Protein AF-A0A358BFX7-F1 (afdb_monomer_lite)

pLDDT: mean 91.3, std 5.89, range [60.81, 97.88]

Secondary structure (DSSP, 8-state):
-----HHHHHHHHHHHHHHHHHHHHHHHHHHHHHHHHHHHHHHHHHHHHHTT-HHHHHHHHTS-HHHHHH--HHHHHEEEEEETTEEEEEE-S--HHHHHHHHHHHHHHHHHHHHHHHHHHHHHHHHTTHHHHHHHHHHTT---GGGG--

Structure (mmCIF, N/CA/C/O backbone):
data_AF-A0A358BFX7-F1
#
_entry.id   AF-A0A358BFX7-F1
#
loop_
_atom_site.group_PDB
_atom_site.id
_atom_site.type_symbol
_atom_site.label_atom_id
_atom_site.label_alt_id
_atom_site.label_comp_id
_atom_site.label_asym_id
_atom_site.label_entity_id
_atom_site.label_seq_id
_atom_site.pdbx_PDB_ins_code
_atom_site.Cartn_x
_atom_site.Cartn_y
_atom_site.Cartn_z
_atom_site.occupancy
_atom_site.B_iso_or_equiv
_atom_site.auth_seq_id
_atom_site.auth_comp_id
_atom_site.auth_asym_id
_atom_site.auth_atom_id
_atom_site.pdbx_PDB_model_num
ATOM 1 N N . MET A 1 1 ? -37.669 1.424 35.211 1.00 67.62 1 MET A N 1
ATOM 2 C CA . MET A 1 1 ? -36.470 2.247 34.929 1.00 67.62 1 MET A CA 1
ATOM 3 C C . MET A 1 1 ? -35.648 1.555 33.861 1.00 67.62 1 MET A C 1
ATOM 5 O O . MET A 1 1 ? -35.507 0.341 33.942 1.00 67.62 1 MET A O 1
ATOM 9 N N . ALA A 1 2 ? -35.141 2.293 32.873 1.00 72.62 2 ALA A N 1
ATOM 10 C CA . ALA A 1 2 ? -34.136 1.754 31.961 1.00 72.62 2 ALA A CA 1
ATOM 11 C C . ALA A 1 2 ? -32.834 1.507 32.740 1.00 72.62 2 ALA A C 1
ATOM 13 O O . ALA A 1 2 ? -32.474 2.303 33.606 1.00 72.62 2 ALA A O 1
ATOM 14 N N . SER A 1 3 ? -32.149 0.405 32.460 1.00 80.44 3 SER A N 1
ATOM 15 C CA . SER A 1 3 ? -30.843 0.086 33.034 1.00 80.44 3 SER A CA 1
ATOM 16 C C . SER A 1 3 ? -29.978 -0.585 31.974 1.00 80.44 3 SER A C 1
ATOM 18 O O . SER A 1 3 ? -30.484 -1.213 31.043 1.00 80.44 3 SER A O 1
ATOM 20 N N . TYR A 1 4 ? -28.663 -0.430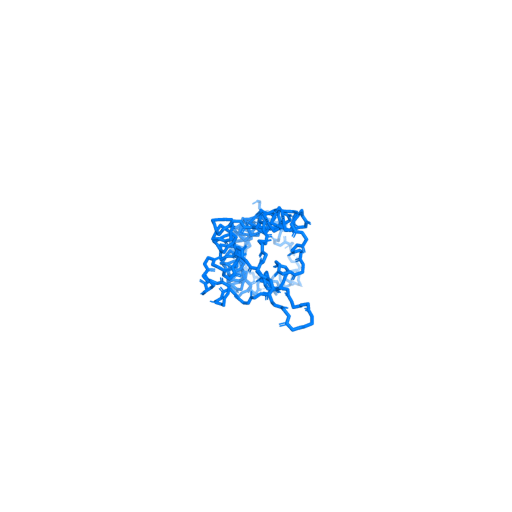 32.091 1.00 86.31 4 TYR A N 1
ATOM 21 C CA . TYR A 1 4 ? -27.708 -1.072 31.197 1.00 86.31 4 TYR A CA 1
ATOM 22 C C . TYR A 1 4 ? -26.471 -1.507 31.971 1.00 86.31 4 TYR A C 1
ATOM 24 O O . TYR A 1 4 ? -26.148 -0.964 33.029 1.00 86.31 4 TYR A O 1
ATOM 32 N N . ASN A 1 5 ? -25.764 -2.507 31.446 1.00 88.44 5 ASN A N 1
ATOM 33 C CA . ASN A 1 5 ? -24.517 -2.946 32.050 1.00 88.44 5 ASN A CA 1
ATOM 34 C C . ASN A 1 5 ? -23.388 -1.983 31.656 1.00 88.44 5 ASN A C 1
ATOM 36 O O . ASN A 1 5 ? -22.734 -2.158 30.625 1.00 88.44 5 ASN A O 1
ATOM 40 N N . LYS A 1 6 ? -23.181 -0.969 32.501 1.00 88.25 6 LYS A N 1
ATOM 41 C CA . LYS A 1 6 ? -22.157 0.065 32.330 1.00 88.25 6 LYS A CA 1
ATOM 42 C C . LYS A 1 6 ? -20.757 -0.510 32.125 1.00 88.25 6 LYS A C 1
ATOM 44 O O . LYS A 1 6 ? -20.103 -0.160 31.149 1.00 88.25 6 LYS A O 1
ATOM 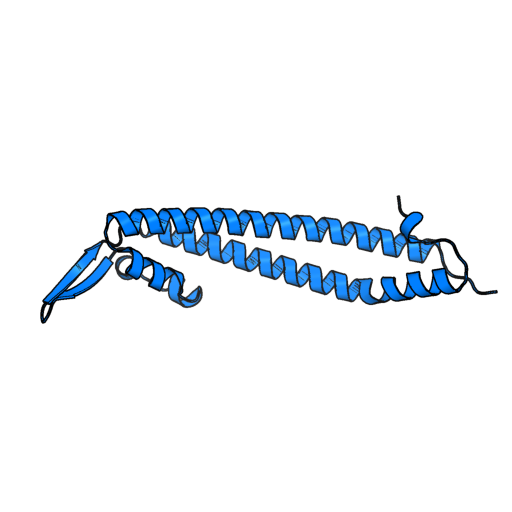49 N N . GLY A 1 7 ? -20.343 -1.462 32.963 1.00 87.75 7 GLY A N 1
ATOM 50 C CA . GLY A 1 7 ? -19.027 -2.102 32.850 1.00 87.75 7 GLY A CA 1
ATOM 51 C C . GLY A 1 7 ? -18.817 -2.819 31.512 1.00 87.75 7 GLY A C 1
ATOM 52 O O . GLY A 1 7 ? -17.751 -2.709 30.912 1.00 87.75 7 GLY A O 1
ATOM 53 N N . LYS A 1 8 ? -19.848 -3.494 30.983 1.00 90.25 8 LYS A N 1
ATOM 54 C CA . LYS A 1 8 ? -19.771 -4.138 29.660 1.00 90.25 8 LYS A CA 1
ATOM 55 C C . LYS A 1 8 ? -19.651 -3.129 28.519 1.00 90.25 8 LYS A C 1
ATOM 57 O O . LYS A 1 8 ? -18.922 -3.407 27.570 1.00 90.25 8 LYS A O 1
ATOM 62 N N . LEU A 1 9 ? -20.359 -1.997 28.585 1.00 90.44 9 LEU A N 1
ATOM 63 C CA . LEU A 1 9 ? -20.277 -0.963 27.548 1.00 90.44 9 LEU A CA 1
ATOM 64 C C . LEU A 1 9 ? -18.921 -0.248 27.574 1.00 90.44 9 LEU A C 1
ATOM 66 O O . LEU A 1 9 ? -18.301 -0.116 26.523 1.00 90.44 9 LEU A O 1
ATOM 70 N N . ILE A 1 10 ? -18.425 0.121 28.758 1.00 90.69 10 ILE A N 1
ATOM 71 C CA . ILE A 1 10 ? -17.091 0.719 28.917 1.00 90.69 10 ILE A CA 1
ATOM 72 C C . ILE A 1 10 ? -16.015 -0.243 28.399 1.00 90.69 10 ILE A C 1
ATOM 74 O O . ILE A 1 10 ? -15.247 0.121 27.513 1.00 90.69 10 ILE A O 1
ATOM 78 N N . GLY A 1 11 ? -16.039 -1.515 28.811 1.00 90.69 11 GLY A N 1
ATOM 79 C CA . GLY A 1 11 ? -15.081 -2.509 28.314 1.00 90.69 11 GLY A CA 1
ATOM 80 C C . GLY A 1 11 ? -15.205 -2.811 26.810 1.00 90.69 11 GLY A C 1
ATOM 81 O O . GLY A 1 11 ? -14.278 -3.335 26.193 1.00 90.69 11 GLY A O 1
ATOM 82 N N . LEU A 1 12 ? -16.345 -2.521 26.173 1.00 91.62 12 LEU A N 1
ATOM 83 C CA . LEU A 1 12 ? -16.478 -2.559 24.710 1.00 91.62 12 LEU A CA 1
ATOM 84 C C . LEU A 1 12 ? -15.843 -1.328 24.051 1.00 91.62 12 LEU A C 1
ATOM 86 O O . LEU A 1 12 ? -15.153 -1.483 23.044 1.00 91.62 12 LEU A O 1
ATOM 90 N N . LEU A 1 13 ? -16.036 -0.138 24.623 1.00 92.50 13 LEU A N 1
ATOM 91 C CA . LEU A 1 13 ? -15.442 1.110 24.141 1.00 92.50 13 LEU A CA 1
ATOM 92 C C . LEU A 1 13 ? -13.912 1.110 24.268 1.00 92.50 13 LEU A C 1
ATOM 94 O O . LEU A 1 13 ? -13.227 1.489 23.321 1.00 92.50 13 LEU A O 1
ATOM 98 N N . GLU A 1 14 ? -13.367 0.600 25.372 1.00 92.75 14 GLU A N 1
ATOM 99 C CA . GLU A 1 14 ? -11.920 0.423 25.560 1.00 92.75 14 GLU A CA 1
ATOM 100 C C . GLU A 1 14 ? -11.327 -0.529 24.514 1.00 92.75 14 GLU A C 1
ATOM 102 O O . GLU A 1 14 ? -10.319 -0.219 23.877 1.00 92.75 14 GLU A O 1
ATOM 107 N N . ARG A 1 15 ? -11.989 -1.667 24.260 1.00 92.38 15 ARG A N 1
ATOM 108 C CA . ARG A 1 15 ? -11.574 -2.608 23.206 1.00 92.38 15 ARG A CA 1
ATOM 109 C C . ARG A 1 15 ? -11.647 -1.986 21.816 1.00 92.38 15 ARG A C 1
ATOM 111 O O . ARG A 1 15 ? -10.747 -2.216 21.011 1.00 92.38 15 ARG A O 1
ATOM 118 N N . LYS A 1 16 ? -12.683 -1.186 21.541 1.00 92.06 16 LYS A N 1
ATOM 119 C CA . LYS A 1 16 ? -12.799 -0.416 20.297 1.00 92.06 16 LYS A CA 1
ATOM 120 C C . LYS A 1 16 ? -11.610 0.535 20.164 1.00 92.06 16 LYS A C 1
ATOM 122 O O . LYS A 1 16 ? -10.912 0.484 19.156 1.00 92.06 16 LYS A O 1
ATOM 127 N N . ARG A 1 17 ? -11.316 1.335 21.194 1.00 91.12 17 ARG A N 1
ATOM 128 C CA . ARG A 1 17 ? -10.175 2.267 21.219 1.00 91.12 17 ARG A CA 1
ATOM 129 C C . ARG A 1 17 ? -8.845 1.553 20.972 1.00 91.12 17 ARG A C 1
ATOM 131 O O . ARG A 1 17 ? -8.088 1.983 20.106 1.00 91.12 17 ARG A O 1
ATOM 138 N N . ALA A 1 18 ? -8.588 0.446 21.668 1.00 91.38 18 ALA A N 1
ATOM 139 C CA . ALA A 1 18 ? -7.381 -0.358 21.477 1.00 91.38 18 ALA A CA 1
ATOM 140 C C . ALA A 1 18 ? -7.249 -0.867 20.032 1.00 91.38 18 ALA A C 1
ATOM 142 O O . ALA A 1 18 ? -6.175 -0.780 19.440 1.00 91.38 18 ALA A O 1
ATOM 143 N N . ALA A 1 19 ? -8.349 -1.318 19.424 1.00 92.69 19 ALA A N 1
ATOM 144 C CA . ALA A 1 19 ? -8.337 -1.769 18.037 1.00 92.69 19 ALA A CA 1
ATOM 145 C C . ALA A 1 19 ? -8.038 -0.628 17.044 1.00 92.69 19 ALA A C 1
ATOM 147 O O . ALA A 1 19 ? -7.274 -0.824 16.098 1.00 92.69 19 ALA A O 1
ATOM 148 N N . TYR A 1 20 ? -8.558 0.583 17.279 1.00 92.44 20 TYR A N 1
ATOM 149 C CA . TYR A 1 20 ? -8.228 1.755 16.456 1.00 92.44 20 TYR A CA 1
ATOM 150 C C . TYR A 1 20 ? -6.761 2.196 16.593 1.00 92.44 20 TYR A C 1
ATOM 152 O O . TYR A 1 20 ? -6.196 2.709 15.627 1.00 92.44 20 TYR A O 1
ATOM 160 N N . ILE A 1 21 ? -6.112 1.963 17.741 1.00 92.75 21 ILE A N 1
ATOM 161 C CA . ILE A 1 21 ? -4.661 2.182 17.886 1.00 92.75 21 ILE A CA 1
ATOM 162 C C . ILE A 1 21 ? -3.895 1.243 16.946 1.00 92.75 21 ILE A C 1
ATOM 164 O O . ILE A 1 21 ? -3.022 1.695 16.208 1.00 92.75 21 ILE A O 1
ATOM 168 N N . THR A 1 22 ? -4.260 -0.042 16.911 1.00 90.69 22 THR A N 1
ATOM 169 C CA . THR A 1 22 ? -3.662 -1.014 15.983 1.00 90.69 22 THR A CA 1
ATOM 170 C C . THR A 1 22 ? -3.899 -0.625 14.525 1.00 90.69 22 THR A C 1
ATOM 172 O O . THR A 1 22 ? -2.969 -0.630 13.725 1.00 90.69 22 THR A O 1
ATOM 175 N N . LEU A 1 23 ? -5.120 -0.225 14.169 1.00 93.88 23 LEU A N 1
ATOM 176 C CA . LEU A 1 23 ? -5.432 0.255 12.822 1.00 93.88 23 LEU A CA 1
ATOM 177 C C . LEU A 1 23 ? -4.580 1.472 12.423 1.00 93.88 23 LEU A C 1
ATOM 179 O O . LEU A 1 23 ? -4.116 1.555 11.286 1.00 93.88 23 LEU A O 1
ATOM 183 N N . ARG A 1 24 ? -4.349 2.406 13.353 1.00 94.50 24 ARG A N 1
ATOM 184 C CA . ARG A 1 24 ? -3.496 3.578 13.120 1.00 94.50 24 ARG A CA 1
ATOM 185 C C . ARG A 1 24 ? -2.046 3.185 12.832 1.00 94.50 24 ARG A C 1
ATOM 187 O O . ARG A 1 24 ? -1.430 3.811 11.968 1.00 94.50 24 ARG A O 1
ATOM 194 N N . ASP A 1 25 ? -1.514 2.162 13.500 1.00 94.31 25 ASP A N 1
ATOM 195 C CA . ASP A 1 25 ? -0.188 1.613 13.179 1.00 94.31 25 ASP A CA 1
ATOM 196 C C . ASP A 1 25 ? -0.143 1.088 11.736 1.00 94.31 25 ASP A C 1
ATOM 198 O O . ASP A 1 25 ? 0.693 1.530 10.943 1.00 94.31 25 ASP A O 1
ATOM 202 N N . TYR A 1 26 ? -1.108 0.245 11.347 1.00 92.50 26 TYR A N 1
ATOM 203 C CA . TYR A 1 26 ? -1.214 -0.255 9.970 1.00 92.50 26 TYR A CA 1
ATOM 204 C C . TYR A 1 26 ? -1.316 0.877 8.946 1.00 92.50 26 TYR A C 1
ATOM 206 O O . TYR A 1 26 ? -0.591 0.871 7.952 1.00 92.50 26 TYR A O 1
ATOM 214 N N . SER A 1 27 ? -2.153 1.883 9.211 1.00 93.75 27 SER A N 1
ATOM 215 C CA . SER A 1 27 ? -2.287 3.062 8.352 1.00 93.75 27 SER A CA 1
ATOM 216 C C . SER A 1 27 ? -0.970 3.830 8.208 1.00 93.75 27 SER A C 1
ATOM 218 O O . SER A 1 27 ? -0.621 4.265 7.111 1.00 93.75 27 SER A O 1
ATOM 220 N N . THR A 1 28 ? -0.221 3.996 9.300 1.00 96.31 28 THR A N 1
ATOM 221 C CA . THR A 1 28 ? 1.058 4.725 9.303 1.00 96.31 28 THR A CA 1
ATOM 222 C C . THR A 1 28 ? 2.116 3.973 8.499 1.00 96.31 28 THR A C 1
ATOM 224 O O . THR A 1 28 ? 2.837 4.564 7.689 1.00 96.31 28 THR A O 1
ATOM 227 N N . ARG A 1 29 ? 2.177 2.649 8.673 1.00 94.94 29 ARG A N 1
ATOM 228 C CA . ARG A 1 29 ? 3.084 1.762 7.936 1.00 94.94 29 ARG A CA 1
ATOM 229 C C . ARG A 1 29 ? 2.747 1.710 6.449 1.00 94.94 29 ARG A C 1
ATOM 231 O O . ARG A 1 29 ? 3.656 1.814 5.631 1.00 94.94 29 ARG A O 1
ATOM 238 N N . ALA A 1 30 ? 1.465 1.606 6.096 1.00 94.88 30 ALA A N 1
ATOM 239 C CA . ALA A 1 30 ? 1.009 1.626 4.707 1.00 94.88 30 ALA A CA 1
ATOM 240 C C . ALA A 1 30 ? 1.346 2.959 4.016 1.00 94.88 30 ALA A C 1
ATOM 242 O O . ALA A 1 30 ? 1.875 2.950 2.904 1.00 94.88 30 ALA A O 1
ATOM 243 N N . SER A 1 31 ? 1.122 4.094 4.692 1.00 95.31 31 SER A N 1
ATOM 244 C CA . SER A 1 31 ? 1.507 5.417 4.176 1.00 95.31 31 SER A CA 1
ATOM 245 C C . SER A 1 31 ? 3.016 5.508 3.955 1.00 95.31 31 SER A C 1
ATOM 247 O O . SER A 1 31 ? 3.465 5.846 2.865 1.00 95.31 31 SER A O 1
ATOM 249 N N . SER A 1 32 ? 3.807 5.109 4.953 1.00 96.75 32 SER A N 1
ATOM 250 C CA . SER A 1 32 ? 5.271 5.163 4.883 1.00 96.75 32 SER A CA 1
ATOM 251 C C . SER A 1 32 ? 5.839 4.277 3.766 1.00 96.75 32 SER A C 1
ATOM 253 O O . SER A 1 32 ? 6.782 4.669 3.074 1.00 96.75 32 SER A O 1
ATOM 255 N N . ALA A 1 33 ? 5.256 3.091 3.556 1.00 96.50 33 ALA A N 1
ATOM 256 C CA . ALA A 1 33 ? 5.618 2.202 2.456 1.00 96.50 33 ALA A CA 1
ATOM 257 C C . ALA A 1 33 ? 5.290 2.826 1.091 1.00 96.50 33 ALA A C 1
ATOM 259 O O . ALA A 1 33 ? 6.121 2.776 0.182 1.00 96.50 33 ALA A O 1
ATOM 260 N N . GLN A 1 34 ? 4.124 3.467 0.958 1.00 97.00 34 GLN A N 1
ATOM 261 C CA . GLN A 1 34 ? 3.754 4.165 -0.271 1.00 97.00 34 GLN A CA 1
ATOM 262 C C . GLN A 1 34 ? 4.668 5.364 -0.551 1.00 97.00 34 GLN A C 1
ATOM 264 O O . GLN A 1 34 ? 5.071 5.562 -1.695 1.00 97.00 34 GLN A O 1
ATOM 269 N N . ASP A 1 35 ? 5.046 6.134 0.467 1.00 97.38 35 ASP A N 1
ATOM 270 C CA . ASP A 1 35 ? 5.951 7.276 0.306 1.00 97.38 35 ASP A CA 1
ATOM 271 C C . ASP A 1 35 ? 7.350 6.829 -0.128 1.00 97.38 35 ASP A C 1
ATOM 273 O O . ASP A 1 35 ? 7.971 7.429 -1.010 1.00 97.38 35 ASP A O 1
ATOM 277 N N . ALA A 1 36 ? 7.856 5.738 0.452 1.00 97.12 36 ALA A N 1
ATOM 278 C CA . ALA A 1 36 ? 9.105 5.127 0.014 1.00 97.12 36 ALA A CA 1
ATOM 279 C C . ALA A 1 36 ? 9.022 4.646 -1.444 1.00 97.12 36 ALA A C 1
ATOM 281 O O . ALA A 1 36 ? 9.941 4.914 -2.221 1.00 97.12 36 ALA A O 1
ATOM 282 N N . LEU A 1 37 ? 7.920 3.992 -1.827 1.00 97.50 37 LEU A N 1
ATOM 283 C CA . LEU A 1 37 ? 7.676 3.547 -3.200 1.00 97.50 37 LEU A CA 1
ATOM 284 C C . LEU A 1 37 ? 7.637 4.728 -4.177 1.00 97.50 37 LEU A C 1
ATOM 286 O O . LEU A 1 37 ? 8.314 4.689 -5.199 1.00 97.50 37 LEU A O 1
ATOM 290 N N . ASN A 1 38 ? 6.915 5.798 -3.842 1.00 97.44 38 ASN A N 1
ATOM 291 C CA . ASN A 1 38 ? 6.817 6.999 -4.671 1.00 97.44 38 ASN A CA 1
ATOM 292 C C . ASN A 1 38 ? 8.187 7.651 -4.890 1.00 97.44 38 ASN A C 1
ATOM 294 O O . ASN A 1 38 ? 8.521 8.005 -6.017 1.00 97.44 38 ASN A O 1
ATOM 298 N N . ARG A 1 39 ? 9.017 7.754 -3.843 1.00 97.88 39 ARG A N 1
ATOM 299 C CA . ARG A 1 39 ? 10.397 8.256 -3.977 1.00 97.88 39 ARG A CA 1
ATOM 300 C C . ARG A 1 39 ? 11.238 7.384 -4.908 1.00 97.88 39 ARG A C 1
ATOM 302 O O . ARG A 1 39 ? 11.977 7.913 -5.734 1.00 97.88 39 ARG A O 1
ATOM 309 N N . HIS A 1 40 ? 11.106 6.063 -4.803 1.00 97.50 40 HIS A N 1
ATOM 310 C CA . HIS A 1 40 ? 11.821 5.122 -5.669 1.00 97.50 40 HIS A CA 1
ATOM 311 C C . HIS A 1 40 ? 11.353 5.207 -7.131 1.00 97.50 40 HIS A C 1
ATOM 313 O O . HIS A 1 40 ? 12.182 5.201 -8.037 1.00 97.50 40 HIS A O 1
ATOM 319 N N . ILE A 1 41 ? 10.047 5.375 -7.370 1.00 97.12 41 ILE A N 1
ATOM 320 C CA . ILE A 1 41 ? 9.477 5.629 -8.704 1.00 97.12 41 ILE A CA 1
ATOM 321 C C . ILE A 1 41 ? 10.027 6.928 -9.295 1.00 97.12 41 ILE A C 1
ATOM 323 O O . ILE A 1 41 ? 10.482 6.934 -10.437 1.00 97.12 41 ILE A O 1
ATOM 327 N N . SER A 1 42 ? 10.026 8.019 -8.526 1.00 96.94 42 SER A N 1
ATOM 328 C CA . SER A 1 42 ? 10.568 9.303 -8.984 1.00 96.94 42 SER A CA 1
ATOM 329 C C . SER A 1 42 ? 12.047 9.198 -9.358 1.00 96.94 42 SER A C 1
ATOM 331 O O . SER A 1 42 ? 12.461 9.759 -10.368 1.00 96.94 42 SER A O 1
ATOM 333 N N . HIS A 1 43 ? 12.832 8.430 -8.598 1.00 96.19 43 HIS A N 1
ATOM 334 C CA . HIS A 1 43 ? 14.234 8.173 -8.918 1.00 96.19 43 HIS A CA 1
ATOM 335 C C . HIS A 1 43 ? 14.401 7.380 -10.226 1.00 96.19 43 HIS A C 1
ATOM 337 O O . HIS A 1 43 ? 15.182 7.782 -11.084 1.00 96.19 43 HIS A O 1
ATOM 343 N N . MET A 1 44 ? 13.620 6.311 -10.436 1.00 95.88 44 MET A N 1
ATOM 344 C CA . MET A 1 44 ? 13.625 5.569 -11.708 1.00 95.88 44 MET A CA 1
ATOM 345 C C . MET A 1 44 ? 13.262 6.462 -12.898 1.00 95.88 44 MET A C 1
ATOM 347 O O . MET A 1 44 ? 13.932 6.413 -13.926 1.00 95.88 44 MET A O 1
ATOM 351 N N . ARG A 1 45 ? 12.235 7.308 -12.752 1.00 95.88 45 ARG A N 1
ATOM 352 C CA . ARG A 1 45 ? 11.823 8.268 -13.787 1.00 95.88 45 ARG A CA 1
ATOM 353 C C . ARG A 1 45 ? 12.913 9.285 -14.107 1.00 95.88 45 ARG A C 1
ATOM 355 O O . ARG A 1 45 ? 13.108 9.594 -15.277 1.00 95.88 45 ARG A O 1
ATOM 362 N N . SER A 1 46 ? 13.637 9.770 -13.098 1.00 95.19 46 SER A N 1
ATOM 363 C CA . SER A 1 46 ? 14.773 10.678 -13.297 1.00 95.19 46 SER A CA 1
ATOM 364 C C . SER A 1 46 ? 15.853 10.025 -14.162 1.00 95.19 46 SER A C 1
ATOM 366 O O . SER A 1 46 ? 16.210 10.570 -15.204 1.00 95.19 46 SER A O 1
ATOM 368 N N . ASN A 1 47 ? 16.289 8.813 -13.801 1.00 93.94 47 ASN A N 1
ATOM 369 C CA . ASN A 1 47 ? 17.298 8.073 -14.567 1.00 93.94 47 ASN A CA 1
ATOM 370 C C . ASN A 1 47 ? 16.835 7.781 -16.001 1.00 93.94 47 ASN A C 1
ATOM 372 O O . ASN A 1 47 ? 17.613 7.855 -16.952 1.00 93.94 47 ASN A O 1
ATOM 376 N N . ALA A 1 48 ? 15.551 7.467 -16.165 1.00 93.25 48 ALA A N 1
ATOM 377 C CA . ALA A 1 48 ? 14.966 7.239 -17.475 1.00 93.25 48 ALA A CA 1
ATOM 378 C C . ALA A 1 48 ? 14.942 8.505 -18.327 1.00 93.25 48 ALA A C 1
ATOM 380 O O . ALA A 1 48 ? 15.258 8.460 -19.514 1.00 93.25 48 A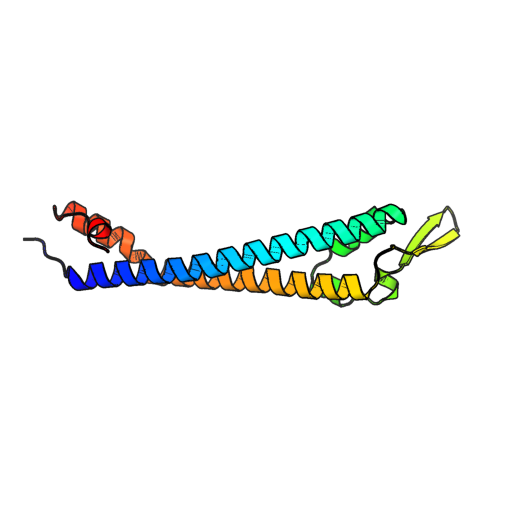LA A O 1
ATOM 381 N N . SER A 1 49 ? 14.606 9.645 -17.724 1.00 93.00 49 SER A N 1
ATOM 382 C CA . SER A 1 49 ? 14.594 10.938 -18.401 1.00 93.00 49 SER A CA 1
ATOM 383 C C . SER A 1 49 ? 15.983 11.329 -18.907 1.00 93.00 49 SER A C 1
ATOM 385 O O . SER A 1 49 ? 16.094 11.806 -20.034 1.00 93.00 49 SER A O 1
ATOM 387 N N . GLU A 1 50 ? 17.042 11.077 -18.130 1.00 91.00 50 GLU A N 1
ATOM 388 C CA . GLU A 1 50 ? 18.434 11.298 -18.560 1.00 91.00 50 GLU A CA 1
ATOM 389 C C . GLU A 1 50 ? 18.793 10.484 -19.815 1.00 91.00 50 GLU A C 1
ATOM 391 O O . GLU A 1 50 ? 19.575 10.934 -20.650 1.00 91.00 50 GLU A O 1
ATOM 396 N N . MET A 1 51 ? 18.164 9.318 -19.992 1.00 89.06 51 MET A N 1
ATOM 397 C CA . MET A 1 51 ? 18.341 8.437 -21.152 1.00 89.06 51 MET A CA 1
ATOM 398 C C . MET A 1 51 ? 17.255 8.610 -22.226 1.00 89.06 51 MET A C 1
ATOM 400 O O . MET A 1 51 ? 17.150 7.792 -23.145 1.00 89.06 51 MET A O 1
ATOM 404 N N . THR A 1 52 ? 16.438 9.669 -22.152 1.00 88.56 52 THR A N 1
ATOM 405 C CA . THR A 1 52 ? 15.297 9.930 -23.058 1.00 88.56 52 THR A CA 1
ATOM 406 C C . THR A 1 52 ? 14.265 8.791 -23.111 1.00 88.56 52 THR A C 1
ATOM 408 O O . THR A 1 52 ? 13.565 8.615 -24.102 1.00 88.56 52 THR A O 1
ATOM 411 N N . ALA A 1 53 ? 14.170 8.012 -22.034 1.00 91.00 53 ALA A N 1
ATOM 412 C CA . ALA A 1 53 ? 13.366 6.798 -21.911 1.00 91.00 53 ALA A CA 1
ATOM 413 C C . ALA A 1 53 ? 12.169 6.941 -20.947 1.00 91.00 53 ALA A C 1
ATOM 415 O O . ALA A 1 53 ? 11.627 5.934 -20.490 1.00 91.00 53 ALA A O 1
ATOM 416 N N . GLY A 1 54 ? 11.754 8.173 -20.620 1.00 88.94 54 GLY A N 1
ATOM 417 C CA . GLY A 1 54 ? 10.661 8.444 -19.672 1.00 88.94 54 GLY A CA 1
ATOM 418 C C . GLY A 1 54 ? 9.365 7.704 -20.023 1.00 88.94 54 GLY A C 1
ATOM 419 O O . GLY A 1 54 ? 8.854 6.937 -19.209 1.00 88.94 54 GLY A O 1
ATOM 420 N N . ASP A 1 55 ? 8.915 7.830 -21.274 1.00 90.12 55 ASP A N 1
ATOM 421 C CA . ASP A 1 55 ? 7.699 7.169 -21.767 1.00 90.12 55 ASP A CA 1
ATOM 422 C C . ASP A 1 55 ? 7.783 5.637 -21.710 1.00 90.12 55 ASP A C 1
ATOM 424 O O . ASP A 1 55 ? 6.778 4.963 -21.481 1.00 90.12 55 ASP A O 1
ATOM 428 N N . ALA A 1 56 ? 8.974 5.068 -21.929 1.00 90.44 56 ALA A N 1
ATOM 429 C CA . ALA A 1 56 ? 9.178 3.624 -21.867 1.00 90.44 56 ALA A CA 1
ATOM 430 C C . ALA A 1 56 ? 9.004 3.119 -20.428 1.00 90.44 56 ALA A C 1
ATOM 432 O O . ALA A 1 56 ? 8.258 2.169 -20.195 1.00 90.44 56 ALA A O 1
ATOM 433 N N . ILE A 1 57 ? 9.621 3.799 -19.456 1.00 93.94 57 ILE A N 1
ATOM 434 C CA . ILE A 1 57 ? 9.502 3.439 -18.039 1.00 93.94 57 ILE A CA 1
ATOM 435 C C . ILE A 1 57 ? 8.088 3.654 -17.508 1.00 93.94 57 ILE A C 1
ATOM 437 O O . ILE A 1 57 ? 7.590 2.805 -16.771 1.00 93.94 57 ILE A O 1
ATOM 441 N N . ASP A 1 58 ? 7.399 4.721 -17.907 1.00 93.88 58 ASP A N 1
ATOM 442 C CA . ASP A 1 58 ? 6.019 4.941 -17.473 1.00 93.88 58 ASP A CA 1
ATOM 443 C C . ASP A 1 58 ? 5.072 3.830 -17.936 1.00 93.88 58 ASP A C 1
ATOM 445 O O . ASP A 1 58 ? 4.212 3.405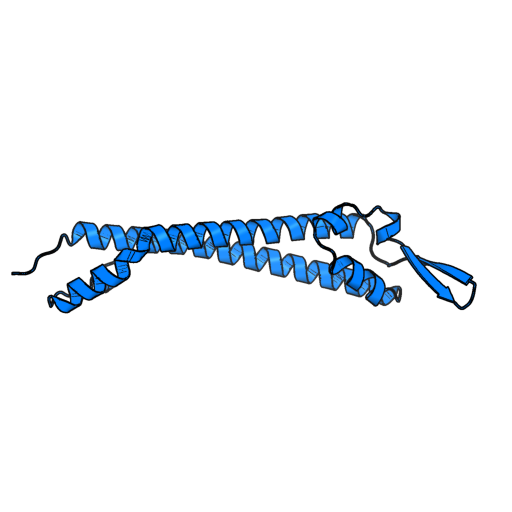 -17.164 1.00 93.88 58 ASP A O 1
ATOM 449 N N . ARG A 1 59 ? 5.274 3.274 -19.138 1.00 93.69 59 ARG A N 1
ATOM 450 C CA . ARG A 1 59 ? 4.514 2.098 -19.591 1.00 93.69 59 ARG A CA 1
ATOM 451 C C . ARG A 1 59 ? 4.773 0.876 -18.718 1.00 93.69 59 ARG A C 1
ATOM 453 O O . ARG A 1 59 ? 3.818 0.196 -18.356 1.00 93.69 59 ARG A O 1
ATOM 460 N N . LEU A 1 60 ? 6.030 0.618 -18.348 1.00 94.25 60 LEU A N 1
ATOM 461 C CA . LEU A 1 60 ? 6.367 -0.501 -17.463 1.00 94.25 60 LEU A CA 1
ATOM 462 C C . LEU A 1 60 ? 5.738 -0.326 -16.073 1.00 94.25 60 LEU A C 1
ATOM 464 O O . LEU A 1 60 ? 5.190 -1.273 -15.515 1.00 94.25 60 LEU A O 1
ATOM 468 N N . LEU A 1 61 ? 5.765 0.888 -15.518 1.00 94.69 61 LEU A N 1
ATOM 469 C CA . LEU A 1 61 ? 5.209 1.187 -14.193 1.00 94.69 61 LEU A CA 1
ATOM 470 C C . LEU A 1 61 ? 3.685 1.029 -14.112 1.00 94.69 61 LEU A C 1
ATOM 472 O O . LEU A 1 61 ? 3.159 0.793 -13.023 1.00 94.69 61 LEU A O 1
ATOM 476 N N . LEU A 1 62 ? 2.985 1.159 -15.241 1.00 94.69 62 LEU A N 1
ATOM 477 C CA . LEU A 1 62 ? 1.538 0.961 -15.337 1.0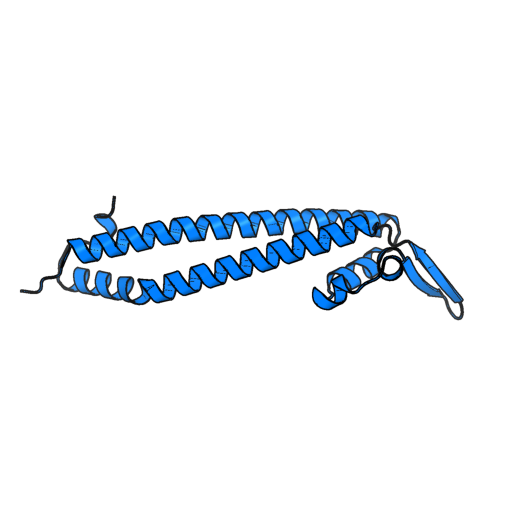0 94.69 62 LEU A CA 1
ATOM 478 C C . LEU A 1 62 ? 1.131 -0.516 -15.406 1.00 94.69 62 LEU A C 1
ATOM 480 O O . LEU A 1 62 ? -0.054 -0.817 -15.262 1.00 94.69 62 LEU A O 1
ATOM 484 N N . LEU A 1 63 ? 2.081 -1.437 -15.593 1.00 95.44 63 LEU A N 1
ATOM 485 C CA . LEU A 1 63 ? 1.768 -2.858 -15.680 1.00 95.44 63 LEU A CA 1
ATOM 486 C C . LEU A 1 63 ? 1.178 -3.390 -14.360 1.00 95.44 63 LEU A C 1
ATOM 488 O O . LEU A 1 63 ? 1.595 -2.983 -13.260 1.00 95.44 63 LEU A O 1
ATOM 492 N N . PRO A 1 64 ? 0.235 -4.346 -14.431 1.00 94.12 64 PRO A N 1
ATOM 493 C CA . PRO A 1 64 ? -0.155 -5.158 -13.285 1.00 94.12 64 PRO A CA 1
ATOM 494 C C . PRO A 1 64 ? 1.066 -5.834 -12.651 1.00 94.12 64 PRO A C 1
ATOM 496 O O . PRO A 1 64 ? 2.000 -6.217 -13.353 1.00 94.12 64 PRO A O 1
ATOM 499 N N . LEU A 1 65 ? 1.059 -6.024 -11.326 1.00 92.56 65 LEU A N 1
ATOM 500 C CA . LEU A 1 65 ? 2.217 -6.572 -10.607 1.00 92.56 65 LEU A CA 1
ATOM 501 C C . LEU A 1 65 ? 2.648 -7.949 -11.146 1.00 92.56 65 LEU A C 1
ATOM 503 O O . LEU A 1 65 ? 3.842 -8.223 -11.233 1.00 92.56 65 LEU A O 1
ATOM 507 N N . SER A 1 66 ? 1.690 -8.789 -11.548 1.00 92.94 66 SER A N 1
ATOM 508 C CA . SER A 1 66 ? 1.950 -10.105 -12.144 1.00 92.94 66 SER A CA 1
ATOM 509 C C . SER A 1 66 ? 2.707 -10.025 -13.470 1.00 92.94 66 SER A C 1
ATOM 511 O O . SER A 1 66 ? 3.607 -10.823 -13.706 1.00 92.94 66 SER A O 1
ATOM 513 N N . GLU A 1 67 ? 2.364 -9.060 -14.323 1.00 95.12 67 GLU A N 1
ATOM 514 C CA . GLU A 1 67 ? 3.025 -8.849 -15.616 1.00 95.12 67 GLU A CA 1
ATOM 515 C C . GLU A 1 67 ? 4.386 -8.174 -15.425 1.00 95.12 67 GLU A C 1
ATOM 517 O O . GLU A 1 67 ? 5.385 -8.607 -15.990 1.00 95.12 67 GLU A O 1
ATOM 522 N N . ALA A 1 68 ? 4.446 -7.174 -14.544 1.00 93.56 68 ALA A N 1
ATOM 523 C CA . ALA A 1 68 ? 5.661 -6.451 -14.188 1.00 93.56 68 ALA A CA 1
ATOM 524 C C . ALA A 1 68 ? 6.755 -7.376 -13.613 1.00 93.56 68 ALA A C 1
ATOM 526 O O . ALA A 1 68 ? 7.941 -7.190 -13.891 1.00 93.56 68 ALA A O 1
ATOM 527 N N . ALA A 1 69 ? 6.358 -8.386 -12.831 1.00 93.12 69 ALA A N 1
ATOM 528 C CA . ALA A 1 69 ? 7.260 -9.385 -12.262 1.00 93.12 69 ALA A CA 1
ATOM 529 C C . ALA A 1 69 ? 7.739 -10.440 -13.271 1.00 93.12 69 ALA A C 1
ATOM 531 O O . ALA A 1 69 ? 8.757 -11.086 -13.031 1.00 93.12 69 ALA A O 1
ATOM 532 N N . ALA A 1 70 ? 7.027 -10.620 -14.387 1.00 94.94 70 ALA A N 1
ATOM 533 C CA . ALA A 1 70 ? 7.402 -11.561 -15.439 1.00 94.94 70 ALA A CA 1
ATOM 534 C C . ALA A 1 70 ? 8.420 -10.979 -16.438 1.00 94.94 70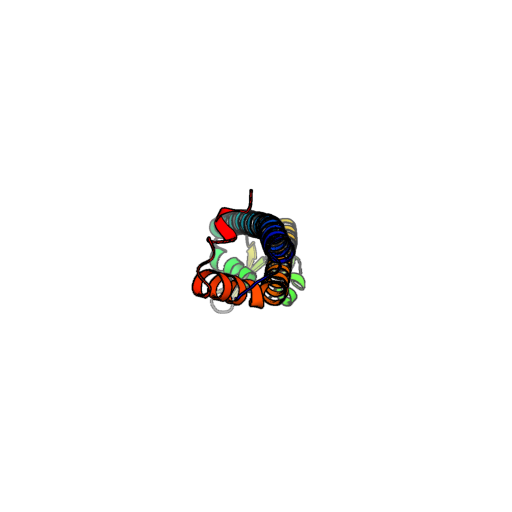 ALA A C 1
ATOM 536 O O . ALA A 1 70 ? 8.973 -11.726 -17.249 1.00 94.94 70 ALA A O 1
ATOM 537 N N . LEU A 1 71 ? 8.669 -9.665 -16.386 1.00 94.75 71 LEU A N 1
ATOM 538 C CA . LEU A 1 71 ? 9.630 -8.995 -17.258 1.00 94.75 71 LEU A CA 1
ATOM 539 C C . LEU A 1 71 ? 11.049 -9.517 -17.033 1.00 94.75 71 LEU A C 1
ATOM 541 O O . LEU A 1 71 ? 11.517 -9.665 -15.901 1.00 94.75 71 LEU A O 1
ATOM 545 N N . LYS A 1 72 ? 11.764 -9.745 -18.132 1.00 94.56 72 LYS A N 1
ATOM 546 C CA . LYS A 1 72 ? 13.183 -10.095 -18.106 1.00 94.56 72 LYS A CA 1
ATOM 547 C C . LYS A 1 72 ? 14.027 -8.827 -18.044 1.00 94.56 72 LYS A C 1
ATOM 549 O O . LYS A 1 72 ? 13.566 -7.727 -18.330 1.00 94.56 72 LYS A O 1
ATOM 554 N N . ARG A 1 73 ? 15.319 -9.000 -17.747 1.00 94.31 73 ARG A N 1
ATOM 555 C CA . ARG A 1 73 ? 16.302 -7.907 -17.728 1.00 94.31 73 ARG A CA 1
ATOM 556 C C . ARG A 1 73 ? 16.243 -7.032 -18.982 1.00 94.31 73 ARG A C 1
ATOM 558 O O . ARG A 1 73 ? 16.177 -5.817 -18.853 1.00 94.31 73 ARG A O 1
ATOM 565 N N . ALA A 1 74 ? 16.238 -7.648 -20.163 1.00 92.38 74 ALA A N 1
ATOM 566 C CA . ALA A 1 74 ? 16.218 -6.922 -21.432 1.00 92.38 74 ALA A CA 1
ATOM 567 C C . ALA A 1 74 ? 14.951 -6.065 -21.599 1.00 92.38 74 ALA A C 1
ATOM 569 O O . ALA A 1 74 ? 15.049 -4.936 -22.060 1.00 92.38 74 ALA A O 1
ATOM 570 N N . ASP A 1 75 ? 13.792 -6.551 -21.143 1.00 91.88 75 ASP A N 1
ATOM 571 C CA . ASP A 1 75 ? 12.511 -5.837 -21.261 1.00 91.88 75 ASP A CA 1
ATOM 572 C C . ASP A 1 75 ? 12.458 -4.563 -20.399 1.00 91.88 75 ASP A C 1
ATOM 574 O O . ASP A 1 75 ? 11.634 -3.679 -20.624 1.00 91.88 75 ASP A O 1
ATOM 578 N N . VAL A 1 76 ? 13.322 -4.486 -19.383 1.00 92.50 76 VAL A N 1
ATOM 579 C CA . VAL A 1 76 ? 13.399 -3.371 -18.434 1.00 92.50 76 VAL A CA 1
ATOM 580 C C . VAL A 1 76 ? 14.552 -2.438 -18.763 1.00 92.50 76 VAL A C 1
ATOM 582 O O . VAL A 1 76 ? 14.400 -1.224 -18.666 1.00 92.50 76 VAL A O 1
ATOM 585 N N . GLU A 1 77 ? 15.718 -2.987 -19.098 1.00 94.31 77 GLU A N 1
ATOM 586 C CA . GLU A 1 77 ? 16.939 -2.213 -19.335 1.00 94.31 77 GLU A CA 1
ATOM 587 C C . GLU A 1 77 ? 16.997 -1.635 -20.752 1.00 94.31 77 GLU A C 1
ATOM 589 O O . GLU A 1 77 ? 17.754 -0.688 -20.987 1.00 94.31 77 GLU A O 1
ATOM 594 N N . GLU A 1 78 ? 16.197 -2.158 -21.687 1.00 91.69 78 GLU A N 1
ATOM 595 C CA . GLU A 1 78 ? 16.196 -1.753 -23.089 1.00 91.69 78 GLU A CA 1
ATOM 596 C C . GLU A 1 78 ? 14.788 -1.432 -23.604 1.00 91.69 78 GLU A C 1
ATOM 598 O O . GLU A 1 78 ? 13.785 -1.989 -23.171 1.00 91.69 78 GLU A O 1
ATOM 603 N N . TYR A 1 79 ? 14.711 -0.510 -24.560 1.00 88.94 79 TYR A N 1
ATOM 604 C CA . TYR A 1 79 ? 13.498 -0.206 -25.306 1.00 88.94 79 TYR A CA 1
ATOM 605 C C . TYR A 1 79 ? 13.828 -0.001 -26.782 1.00 88.94 79 TYR A C 1
ATOM 607 O O . TYR A 1 79 ? 14.928 0.422 -27.144 1.00 88.94 79 TYR A O 1
ATOM 615 N N . GLN A 1 80 ? 12.866 -0.312 -27.646 1.00 85.25 80 GLN A N 1
ATOM 616 C CA . GLN A 1 80 ? 13.023 -0.169 -29.088 1.00 85.25 80 GLN A CA 1
ATOM 617 C C . GLN A 1 80 ? 12.420 1.149 -29.571 1.00 85.25 80 GLN A C 1
ATOM 619 O O . GLN A 1 80 ? 11.291 1.495 -29.221 1.00 85.25 80 GLN A O 1
ATOM 624 N N . ILE A 1 81 ? 13.164 1.865 -30.413 1.00 80.56 81 ILE A N 1
ATOM 625 C CA . ILE A 1 81 ? 12.659 3.019 -31.159 1.00 80.56 81 ILE A CA 1
ATOM 626 C C . ILE A 1 81 ? 12.597 2.646 -32.633 1.00 80.56 81 ILE A C 1
ATOM 628 O O . ILE A 1 81 ? 13.608 2.282 -33.233 1.00 80.56 81 ILE A O 1
ATOM 632 N N . GLN A 1 82 ? 11.417 2.802 -33.229 1.00 79.62 82 GLN A N 1
ATOM 633 C CA . GLN A 1 82 ? 11.239 2.647 -34.664 1.00 79.62 82 GLN A CA 1
ATOM 634 C C . GLN A 1 82 ? 11.473 3.991 -35.369 1.00 79.62 82 GLN A C 1
ATOM 636 O O . GLN A 1 82 ? 10.851 5.002 -35.038 1.00 79.62 82 GLN A O 1
ATOM 641 N N . ARG A 1 83 ? 12.385 4.014 -36.342 1.00 76.31 83 ARG A N 1
ATOM 642 C CA . ARG A 1 83 ? 12.693 5.171 -37.196 1.00 76.31 83 ARG A CA 1
ATOM 643 C C . ARG A 1 83 ? 12.545 4.754 -38.656 1.00 76.31 83 ARG A C 1
ATOM 645 O O . ARG A 1 83 ? 13.487 4.270 -39.279 1.00 76.31 83 ARG A O 1
ATOM 652 N N . GLY A 1 84 ? 11.336 4.909 -39.198 1.00 82.31 84 GLY A N 1
ATOM 653 C CA . GLY A 1 84 ? 11.002 4.389 -40.526 1.00 82.31 84 GLY A CA 1
ATOM 654 C C . GLY A 1 84 ? 11.061 2.859 -40.540 1.00 82.31 84 GLY A C 1
ATOM 655 O O . GLY A 1 84 ? 10.338 2.212 -39.786 1.00 82.31 84 GLY A O 1
ATOM 656 N N . SER A 1 85 ? 11.932 2.278 -41.369 1.00 78.25 85 SER A N 1
ATOM 657 C CA . SER A 1 85 ? 12.156 0.825 -41.439 1.00 78.25 85 SER A CA 1
ATOM 658 C C . SER A 1 85 ? 13.205 0.298 -40.449 1.00 78.25 85 SER A C 1
ATOM 660 O O . SER A 1 85 ? 13.427 -0.910 -40.398 1.00 78.25 85 SER A O 1
ATOM 662 N N . LEU A 1 86 ? 13.878 1.171 -39.692 1.00 74.19 86 LEU A N 1
ATOM 663 C CA . LEU A 1 86 ? 14.935 0.791 -38.750 1.00 74.19 86 LEU A CA 1
ATOM 664 C C . LEU A 1 86 ? 14.388 0.682 -37.326 1.00 74.19 86 LEU A C 1
ATOM 666 O O . LEU A 1 86 ? 13.561 1.494 -36.908 1.00 74.19 86 LEU A O 1
ATOM 670 N N . THR A 1 87 ? 14.872 -0.315 -36.587 1.00 82.81 87 THR A N 1
ATOM 671 C CA . THR A 1 87 ? 14.567 -0.516 -35.166 1.00 82.81 87 THR A CA 1
ATOM 672 C C . THR A 1 87 ? 15.870 -0.457 -34.384 1.00 82.81 87 THR A C 1
ATOM 674 O O . THR A 1 87 ? 16.715 -1.335 -34.543 1.00 82.81 87 THR A O 1
ATOM 677 N N . ASP A 1 88 ? 16.020 0.567 -33.546 1.00 83.69 88 ASP A N 1
ATOM 678 C CA . ASP A 1 88 ? 17.199 0.748 -32.698 1.00 83.69 88 ASP A CA 1
ATOM 679 C C . ASP A 1 88 ? 16.866 0.361 -31.255 1.00 83.69 88 ASP A C 1
ATOM 681 O O . ASP A 1 88 ? 15.909 0.882 -30.672 1.00 83.69 88 ASP A O 1
ATOM 685 N N . ALA A 1 89 ? 17.680 -0.510 -30.657 1.00 86.12 89 ALA A N 1
ATOM 686 C CA . ALA A 1 89 ? 17.633 -0.782 -29.224 1.00 86.12 89 ALA A CA 1
ATOM 687 C C . ALA A 1 89 ? 18.370 0.325 -28.457 1.00 86.12 89 ALA A C 1
ATOM 689 O O . ALA A 1 89 ? 19.511 0.674 -28.771 1.00 86.12 89 ALA A O 1
ATOM 690 N N . ARG A 1 90 ? 17.718 0.891 -27.441 1.00 87.25 90 ARG A N 1
ATOM 691 C CA . ARG A 1 90 ? 18.279 1.913 -26.551 1.00 87.25 90 ARG A CA 1
ATOM 692 C C . ARG A 1 90 ? 18.116 1.513 -25.100 1.00 87.25 90 ARG A C 1
ATOM 694 O O . ARG A 1 90 ? 17.196 0.788 -24.755 1.00 87.25 90 ARG A O 1
ATOM 701 N N . ARG A 1 91 ? 18.992 2.030 -24.240 1.00 91.12 91 ARG A N 1
ATOM 702 C CA . ARG A 1 91 ? 18.930 1.773 -22.798 1.00 91.12 91 ARG A CA 1
ATOM 703 C C . ARG A 1 91 ? 17.880 2.642 -22.126 1.00 91.12 91 ARG A C 1
ATOM 705 O O . ARG A 1 91 ? 17.826 3.840 -22.385 1.00 91.12 91 ARG A O 1
ATOM 712 N N . THR A 1 92 ? 17.115 2.062 -21.211 1.00 89.25 92 THR A N 1
ATOM 713 C CA . THR A 1 92 ? 16.113 2.781 -20.414 1.00 89.25 92 THR A CA 1
ATOM 714 C C . THR A 1 92 ? 16.714 3.607 -19.284 1.00 89.25 92 THR A C 1
ATOM 716 O O . THR A 1 92 ? 16.012 4.416 -18.697 1.00 89.25 92 THR A O 1
ATOM 719 N N . GLY A 1 93 ? 17.987 3.397 -18.930 1.00 89.69 93 GLY A N 1
ATOM 720 C CA . GLY A 1 93 ? 18.620 4.053 -17.779 1.00 89.69 93 GLY A CA 1
ATOM 721 C C . GLY A 1 93 ? 18.211 3.486 -16.418 1.00 89.69 93 GLY A C 1
ATOM 722 O O . GLY A 1 93 ? 18.749 3.911 -15.397 1.00 89.69 93 GLY A O 1
ATOM 723 N N . VAL A 1 94 ? 17.310 2.501 -16.383 1.00 93.31 94 VAL A N 1
ATOM 724 C CA . VAL A 1 94 ? 16.877 1.832 -15.153 1.00 93.31 94 VAL A CA 1
ATOM 725 C C . VAL A 1 94 ? 17.543 0.460 -15.071 1.00 93.31 94 VAL A C 1
ATOM 727 O O . VAL A 1 94 ? 17.206 -0.422 -15.856 1.00 93.31 94 VAL A O 1
ATOM 730 N N . PRO A 1 95 ? 18.475 0.241 -14.125 1.00 94.50 95 PRO A N 1
ATOM 731 C CA . PRO A 1 95 ? 19.064 -1.076 -13.913 1.00 94.50 95 PRO A CA 1
ATOM 732 C C . PRO A 1 95 ? 18.012 -2.078 -13.434 1.00 94.50 95 PRO A C 1
ATOM 734 O O . PRO A 1 95 ? 17.166 -1.735 -12.603 1.00 94.50 95 PRO A O 1
ATOM 737 N N . PHE A 1 96 ? 18.119 -3.342 -13.839 1.00 95.50 96 PHE A N 1
ATOM 738 C CA . PHE A 1 96 ? 17.154 -4.369 -13.441 1.00 95.50 96 PHE A CA 1
ATOM 739 C C . PHE A 1 96 ? 17.066 -4.561 -11.921 1.00 95.50 96 PHE A C 1
ATOM 741 O O . PHE A 1 96 ? 15.976 -4.723 -11.385 1.00 95.50 96 PHE A O 1
ATOM 748 N N . GLY A 1 97 ? 18.172 -4.416 -11.183 1.00 96.00 97 GLY A N 1
ATOM 749 C CA . GLY A 1 97 ? 18.128 -4.460 -9.714 1.00 96.00 97 GLY A CA 1
ATOM 750 C C . GLY A 1 97 ? 17.289 -3.331 -9.089 1.00 96.00 97 GLY A C 1
ATOM 751 O O . GLY A 1 97 ? 16.695 -3.496 -8.022 1.00 96.00 97 GLY A O 1
ATOM 752 N N . MET A 1 98 ? 17.184 -2.178 -9.760 1.00 96.44 98 MET A N 1
ATOM 753 C CA . MET A 1 98 ? 16.298 -1.088 -9.339 1.00 96.44 98 MET A CA 1
ATOM 754 C C . MET A 1 98 ? 14.826 -1.447 -9.573 1.00 96.44 98 MET A C 1
ATOM 756 O O . MET A 1 98 ? 13.977 -1.103 -8.746 1.00 96.44 98 MET A O 1
ATOM 760 N N . TRP A 1 99 ? 14.546 -2.178 -10.651 1.00 97.00 99 TRP A N 1
ATOM 761 C CA . TRP A 1 99 ? 13.228 -2.721 -10.961 1.00 97.00 99 TRP A CA 1
ATOM 762 C C . TRP A 1 99 ? 12.802 -3.824 -9.986 1.00 97.00 99 TRP A C 1
ATOM 764 O O . TRP A 1 99 ? 11.714 -3.754 -9.424 1.00 97.00 99 TRP A O 1
ATOM 774 N N . GLU A 1 100 ? 13.678 -4.781 -9.675 1.00 96.94 100 GLU A N 1
ATOM 775 C CA . GLU A 1 100 ? 13.409 -5.819 -8.668 1.00 96.94 100 GLU A CA 1
ATOM 776 C C . GLU A 1 100 ? 13.090 -5.203 -7.299 1.00 96.94 100 GLU A C 1
ATOM 778 O O . GLU A 1 100 ? 12.137 -5.598 -6.618 1.00 96.94 100 GLU A O 1
ATOM 783 N N . LYS A 1 101 ? 13.842 -4.163 -6.913 1.00 97.44 101 LYS A N 1
ATOM 784 C CA . LYS A 1 101 ? 13.560 -3.401 -5.695 1.00 97.44 101 LYS A CA 1
ATOM 785 C C . LYS A 1 101 ? 12.198 -2.707 -5.759 1.00 97.44 101 LYS A C 1
ATOM 787 O O . LYS A 1 101 ? 11.461 -2.752 -4.775 1.00 97.44 101 LYS A O 1
ATOM 792 N N . TYR A 1 102 ? 11.845 -2.102 -6.895 1.00 97.25 102 TYR A N 1
ATOM 793 C CA . TYR A 1 102 ? 10.519 -1.515 -7.109 1.00 97.25 102 TYR A CA 1
ATOM 794 C C . TYR A 1 102 ? 9.404 -2.554 -6.920 1.00 97.25 102 TYR A C 1
ATOM 796 O O . TYR A 1 102 ? 8.466 -2.291 -6.167 1.00 97.25 102 TYR A O 1
ATOM 804 N N . LEU A 1 103 ? 9.530 -3.739 -7.526 1.00 97.00 103 LEU A N 1
ATOM 805 C CA . LEU A 1 103 ? 8.541 -4.815 -7.412 1.00 97.00 103 LEU A CA 1
ATOM 806 C C . LEU A 1 103 ? 8.358 -5.267 -5.960 1.00 97.00 103 LEU A C 1
ATOM 808 O O . LEU A 1 103 ? 7.228 -5.380 -5.486 1.00 97.00 103 LEU A O 1
ATOM 812 N N . SER A 1 104 ? 9.458 -5.457 -5.229 1.00 96.31 104 SER A N 1
ATOM 813 C CA . SER A 1 104 ? 9.426 -5.816 -3.806 1.00 96.31 104 SER A CA 1
ATOM 814 C C . SER A 1 104 ? 8.733 -4.743 -2.955 1.00 96.31 104 SER A C 1
ATOM 816 O O . SER A 1 104 ? 7.856 -5.044 -2.140 1.00 96.31 104 SER A O 1
ATOM 818 N N . MET A 1 105 ? 9.063 -3.467 -3.182 1.00 97.44 105 MET A N 1
ATOM 819 C CA . MET A 1 105 ? 8.437 -2.346 -2.475 1.00 97.44 105 MET A CA 1
ATOM 820 C C . MET A 1 105 ? 6.944 -2.224 -2.798 1.00 97.44 105 MET A C 1
ATOM 822 O O . MET A 1 105 ? 6.142 -2.007 -1.890 1.00 97.44 105 MET A O 1
ATOM 826 N N . ARG A 1 106 ? 6.560 -2.407 -4.067 1.00 96.50 106 ARG A N 1
ATOM 827 C CA . ARG A 1 106 ? 5.163 -2.394 -4.510 1.00 96.50 106 ARG A CA 1
ATOM 828 C C . ARG A 1 106 ? 4.365 -3.531 -3.880 1.00 96.50 106 ARG A C 1
ATOM 830 O O . ARG A 1 106 ? 3.324 -3.264 -3.289 1.00 96.50 106 ARG A O 1
ATOM 837 N N . ALA A 1 107 ? 4.882 -4.759 -3.921 1.00 95.56 107 ALA A N 1
ATOM 838 C CA . ALA A 1 107 ? 4.242 -5.917 -3.298 1.00 95.56 107 ALA A CA 1
ATOM 839 C C . ALA A 1 107 ? 4.046 -5.718 -1.783 1.00 95.56 107 ALA A C 1
ATOM 841 O O . ALA A 1 107 ? 2.983 -6.018 -1.240 1.00 95.56 107 ALA A O 1
ATOM 842 N N . SER A 1 108 ? 5.049 -5.159 -1.098 1.00 95.12 108 SER A N 1
ATOM 843 C CA . SER A 1 108 ? 4.962 -4.832 0.330 1.00 95.12 108 SER A CA 1
ATOM 844 C C . SER A 1 108 ? 3.898 -3.764 0.622 1.00 95.12 108 SER A C 1
ATOM 846 O O . SER A 1 108 ? 3.096 -3.923 1.544 1.00 95.12 108 SER A O 1
ATOM 848 N N . ALA A 1 109 ? 3.835 -2.701 -0.187 1.00 95.75 109 ALA A N 1
ATOM 849 C CA . ALA A 1 109 ? 2.834 -1.644 -0.042 1.00 95.75 109 ALA A CA 1
ATOM 850 C C . ALA A 1 109 ? 1.404 -2.152 -0.310 1.00 95.75 109 ALA A C 1
ATOM 852 O O . ALA A 1 109 ? 0.489 -1.836 0.453 1.00 95.75 109 ALA A O 1
ATOM 853 N N . GLU A 1 110 ? 1.206 -2.968 -1.351 1.00 94.81 110 GLU A N 1
ATOM 854 C CA . GLU A 1 110 ? -0.083 -3.605 -1.658 1.00 94.81 110 GLU A CA 1
ATOM 855 C C . GLU A 1 110 ? -0.526 -4.540 -0.524 1.00 94.81 110 GLU A C 1
ATOM 857 O O . GLU A 1 110 ? -1.674 -4.468 -0.080 1.00 94.81 110 GLU A O 1
ATOM 862 N N . ARG A 1 111 ? 0.396 -5.338 0.031 1.00 94.56 111 ARG A N 1
ATOM 863 C CA . ARG A 1 111 ? 0.120 -6.199 1.188 1.00 94.56 111 ARG A CA 1
ATOM 864 C C . ARG A 1 111 ? -0.282 -5.402 2.428 1.00 94.56 111 ARG A C 1
ATOM 866 O O . ARG A 1 111 ? -1.285 -5.730 3.051 1.00 94.56 111 ARG A O 1
ATOM 873 N N . LEU A 1 112 ? 0.452 -4.343 2.777 1.00 95.31 112 LEU A N 1
ATOM 874 C CA . LEU A 1 112 ? 0.124 -3.508 3.941 1.00 95.31 112 LEU A CA 1
ATOM 875 C C . LEU A 1 112 ? -1.242 -2.827 3.802 1.00 95.31 112 LEU A C 1
ATOM 877 O O . LEU A 1 112 ? -1.966 -2.714 4.789 1.00 95.31 112 LEU A O 1
ATOM 881 N N . ARG A 1 113 ? -1.621 -2.409 2.588 1.00 94.19 113 ARG A N 1
ATOM 882 C CA . ARG A 1 113 ? -2.968 -1.887 2.314 1.00 94.19 113 ARG A CA 1
ATOM 883 C C . ARG A 1 113 ? -4.046 -2.954 2.470 1.00 94.19 113 ARG A C 1
ATOM 885 O O . ARG A 1 113 ? -5.091 -2.666 3.049 1.00 94.19 113 ARG A O 1
ATOM 892 N N . ALA A 1 114 ? -3.802 -4.166 1.974 1.00 94.75 114 ALA A N 1
ATOM 893 C CA . ALA A 1 114 ? -4.729 -5.281 2.139 1.00 94.75 114 ALA A CA 1
ATOM 894 C C . ALA A 1 114 ? -4.909 -5.641 3.625 1.00 94.75 114 ALA A C 1
ATOM 896 O O . ALA A 1 114 ? -6.039 -5.780 4.092 1.00 94.75 114 ALA A O 1
ATOM 897 N N . ASP A 1 115 ? -3.812 -5.696 4.385 1.00 93.88 115 ASP A N 1
ATOM 898 C CA . ASP A 1 115 ? -3.832 -5.937 5.829 1.00 93.88 115 ASP A CA 1
ATOM 899 C C . ASP A 1 115 ? -4.598 -4.829 6.570 1.00 93.88 115 ASP A C 1
ATOM 901 O O . ASP A 1 115 ? -5.453 -5.121 7.407 1.00 93.88 115 ASP A O 1
ATOM 905 N N . GLN A 1 116 ? -4.363 -3.558 6.223 1.00 94.88 116 GLN A N 1
ATOM 906 C CA . GLN A 1 116 ? -5.108 -2.425 6.777 1.00 94.88 116 GLN A CA 1
ATOM 907 C C . GLN A 1 116 ? -6.614 -2.551 6.503 1.00 94.88 116 GLN A C 1
ATOM 909 O O . GLN A 1 116 ? -7.413 -2.390 7.426 1.00 94.88 116 GLN A O 1
ATOM 914 N N . ALA A 1 117 ? -7.010 -2.853 5.263 1.00 95.06 117 ALA A N 1
ATOM 915 C CA . ALA A 1 117 ? -8.414 -2.996 4.878 1.00 95.06 117 ALA A CA 1
ATOM 916 C C . ALA A 1 117 ? -9.095 -4.169 5.603 1.00 95.06 117 ALA A C 1
ATOM 918 O O . ALA A 1 117 ? -10.225 -4.043 6.076 1.00 95.06 117 ALA A O 1
ATOM 919 N N . MET A 1 118 ? -8.392 -5.291 5.754 1.00 94.25 118 MET A N 1
ATOM 920 C CA . MET A 1 118 ? -8.865 -6.446 6.516 1.00 94.25 118 MET A CA 1
ATOM 921 C C . MET A 1 118 ? -9.063 -6.106 8.000 1.00 94.25 118 MET A C 1
ATOM 923 O O . MET A 1 118 ? -10.096 -6.447 8.581 1.00 94.25 118 MET A O 1
ATOM 927 N N . VAL A 1 119 ? -8.099 -5.419 8.623 1.00 93.69 119 VAL A N 1
ATOM 928 C CA . VAL A 1 119 ? -8.199 -4.989 10.027 1.00 93.69 119 VAL A CA 1
ATOM 929 C C . VAL A 1 119 ? -9.351 -4.001 10.208 1.00 93.69 119 VAL A C 1
ATOM 931 O O . VAL A 1 119 ? -10.145 -4.171 11.132 1.00 93.69 119 VAL A O 1
ATOM 934 N N . GLN A 1 120 ? -9.491 -3.025 9.308 1.00 95.06 120 GLN A N 1
ATOM 935 C CA . GLN A 1 120 ? -10.611 -2.083 9.294 1.00 95.06 120 GLN A CA 1
ATOM 936 C C . GLN A 1 120 ? -11.956 -2.820 9.232 1.00 95.06 120 GLN A C 1
ATOM 938 O O . GLN A 1 120 ? -12.791 -2.635 10.113 1.00 95.06 120 GLN A O 1
ATOM 943 N N . GLY A 1 121 ? -12.135 -3.728 8.266 1.00 94.75 121 GLY A N 1
ATOM 944 C CA . GLY A 1 121 ? -13.376 -4.494 8.118 1.00 94.75 121 GLY A CA 1
ATOM 945 C C . GLY A 1 121 ? -13.704 -5.355 9.341 1.00 94.75 121 GLY A C 1
ATOM 946 O O . GLY A 1 121 ? -14.869 -5.474 9.732 1.00 94.75 121 GLY A O 1
ATOM 947 N N . ARG A 1 122 ? -12.681 -5.908 10.008 1.00 93.06 122 ARG A N 1
ATOM 948 C CA . ARG A 1 122 ? -12.850 -6.635 11.273 1.00 93.06 122 ARG A CA 1
ATOM 949 C C . ARG A 1 122 ? -13.308 -5.715 12.406 1.00 93.06 122 ARG A C 1
ATOM 951 O O . ARG A 1 122 ? -14.202 -6.104 13.152 1.00 93.06 122 ARG A O 1
ATOM 958 N N . ILE A 1 123 ? -12.718 -4.527 12.536 1.00 93.56 123 ILE A N 1
ATOM 959 C CA . ILE A 1 123 ? -13.102 -3.523 13.543 1.00 93.56 123 ILE A CA 1
ATOM 960 C C . ILE A 1 123 ? -14.544 -3.077 13.316 1.00 93.56 123 ILE A C 1
ATOM 962 O O . ILE A 1 123 ? -15.342 -3.108 14.253 1.00 93.56 123 ILE A O 1
ATOM 966 N N . ASP A 1 124 ? -14.892 -2.736 12.077 1.00 92.62 124 ASP A N 1
ATOM 967 C CA . ASP A 1 124 ? -16.235 -2.277 11.724 1.00 92.62 124 ASP A CA 1
ATOM 968 C C . ASP A 1 124 ? -17.278 -3.353 12.029 1.00 92.62 124 ASP A C 1
ATOM 970 O O . ASP A 1 124 ? -18.291 -3.070 12.664 1.00 92.62 124 ASP A O 1
ATOM 974 N N . SER A 1 125 ? -16.988 -4.612 11.691 1.00 92.88 125 SER A N 1
ATOM 975 C CA . SER A 1 125 ? -17.875 -5.743 11.992 1.00 92.88 125 SER A CA 1
ATOM 976 C C . SER A 1 125 ? -17.999 -6.003 13.497 1.00 92.88 125 SER A C 1
ATOM 978 O O . SER A 1 125 ? -19.098 -6.196 14.015 1.00 92.88 125 SER A O 1
ATOM 980 N N . GLN A 1 126 ? -16.878 -5.996 14.224 1.00 91.00 126 GLN A N 1
ATOM 981 C CA . GLN A 1 126 ? -16.838 -6.298 15.657 1.00 91.00 126 GLN A CA 1
ATOM 982 C C . GLN A 1 126 ? -17.529 -5.221 16.505 1.00 91.00 126 GLN A C 1
ATOM 984 O O . GLN A 1 126 ? -18.083 -5.528 17.563 1.00 91.00 126 GLN A O 1
ATOM 989 N N . PHE A 1 127 ? -17.493 -3.964 16.060 1.00 93.00 127 PHE A N 1
ATOM 990 C CA . PHE A 1 127 ? -17.961 -2.814 16.830 1.00 93.00 127 PHE A CA 1
ATOM 991 C C . PHE A 1 127 ? -19.148 -2.072 16.199 1.00 93.00 127 PHE A C 1
ATOM 993 O O . PHE A 1 127 ? -19.536 -1.025 16.721 1.00 93.00 127 PHE A O 1
ATOM 1000 N N . ALA A 1 128 ? -19.778 -2.629 15.157 1.00 91.06 128 ALA A N 1
ATOM 1001 C CA . ALA A 1 128 ? -20.931 -2.046 14.456 1.00 91.06 128 ALA A CA 1
ATOM 1002 C C . ALA A 1 128 ? -22.051 -1.580 15.403 1.00 91.06 128 ALA A C 1
ATOM 1004 O O . ALA A 1 128 ? -22.666 -0.533 15.214 1.00 91.06 128 ALA A O 1
ATOM 1005 N N . VAL A 1 129 ? -22.297 -2.351 16.465 1.00 89.06 129 VAL A N 1
ATOM 1006 C CA . VAL A 1 129 ? -23.408 -2.123 17.399 1.00 89.06 129 VAL A CA 1
ATOM 1007 C C . VAL A 1 129 ? -23.097 -1.026 18.429 1.00 89.06 129 VAL A C 1
ATOM 1009 O O . VAL A 1 129 ? -24.020 -0.468 19.022 1.00 89.06 129 VAL A O 1
ATOM 1012 N N . ILE A 1 130 ? -21.824 -0.658 18.633 1.00 89.88 130 ILE A N 1
ATOM 1013 C CA . ILE A 1 130 ? -21.425 0.297 19.683 1.00 89.88 130 ILE A CA 1
ATOM 1014 C C . ILE A 1 130 ? -22.101 1.657 19.496 1.00 89.88 130 ILE A C 1
ATOM 1016 O O . ILE A 1 130 ? -22.627 2.202 20.464 1.00 89.88 130 ILE A O 1
ATOM 1020 N N . THR A 1 131 ? -22.152 2.178 18.269 1.00 87.94 131 THR A N 1
ATOM 1021 C CA . THR A 1 131 ? -22.777 3.481 17.985 1.00 87.94 131 THR A CA 1
ATOM 1022 C C . THR A 1 131 ? -24.256 3.493 18.383 1.00 87.94 131 THR A C 1
ATOM 1024 O O . THR A 1 131 ? -24.733 4.444 19.003 1.00 87.94 131 THR A O 1
ATOM 1027 N N . HIS A 1 132 ? -24.980 2.405 18.106 1.00 91.31 132 HIS A N 1
ATOM 1028 C CA . HIS A 1 132 ? -26.384 2.263 18.494 1.00 91.31 132 HIS A CA 1
ATOM 1029 C C . HIS A 1 132 ? -26.561 2.118 20.012 1.00 91.31 132 HIS A C 1
ATOM 1031 O O . HIS A 1 132 ? -27.501 2.682 20.571 1.00 91.31 132 HIS A O 1
ATOM 1037 N N . LEU A 1 133 ? -25.650 1.411 20.693 1.00 89.88 133 LEU A N 1
ATOM 1038 C CA . LEU A 1 133 ? -25.679 1.266 22.153 1.00 89.88 133 LEU A CA 1
ATOM 1039 C C . LEU A 1 133 ? -25.448 2.602 22.861 1.00 89.88 133 LEU A C 1
ATOM 1041 O O . LEU A 1 133 ? -26.206 2.943 23.765 1.00 89.88 133 LEU A O 1
ATOM 1045 N N . VAL A 1 134 ? -24.454 3.382 22.428 1.00 90.31 134 VAL A N 1
ATOM 1046 C CA . VAL A 1 134 ? -24.185 4.719 22.982 1.00 90.31 134 VAL A CA 1
ATOM 1047 C C . VAL A 1 134 ? -25.393 5.639 22.779 1.00 90.31 134 VAL A C 1
ATOM 1049 O O . VAL A 1 134 ? -25.827 6.304 23.720 1.00 90.31 134 VAL A O 1
ATOM 1052 N N . ALA A 1 135 ? -26.002 5.625 21.588 1.00 90.31 135 ALA A N 1
ATOM 1053 C CA . ALA A 1 135 ? -27.204 6.410 21.309 1.00 90.31 135 ALA A CA 1
ATOM 1054 C C . ALA A 1 135 ? -28.397 6.007 22.198 1.00 90.31 135 ALA A C 1
ATOM 1056 O O . ALA A 1 135 ? -29.116 6.874 22.699 1.00 90.31 135 ALA A O 1
ATOM 1057 N N . ALA A 1 136 ? -28.595 4.705 22.436 1.00 90.50 136 ALA A N 1
ATOM 1058 C CA . ALA A 1 136 ? -29.648 4.210 23.322 1.00 90.50 136 ALA A CA 1
ATOM 1059 C C . ALA A 1 136 ? -29.432 4.657 24.777 1.00 90.50 136 ALA A C 1
ATOM 1061 O O . ALA A 1 136 ? -30.373 5.124 25.417 1.00 90.50 136 ALA A O 1
ATOM 1062 N N . VAL A 1 137 ? -28.193 4.590 25.273 1.00 90.38 137 VAL A N 1
ATOM 1063 C CA . VAL A 1 137 ? -27.839 5.020 26.635 1.00 90.38 137 VAL A CA 1
ATOM 1064 C C . VAL A 1 137 ? -28.090 6.516 26.836 1.00 90.38 137 VAL A C 1
ATOM 1066 O O . VAL A 1 137 ? -28.727 6.893 27.821 1.00 90.38 137 VAL A O 1
ATOM 1069 N N . LYS A 1 138 ? -27.699 7.355 25.867 1.00 89.44 138 LYS A N 1
ATOM 1070 C CA . LYS A 1 138 ? -28.012 8.795 25.872 1.00 89.44 138 LYS A CA 1
ATOM 1071 C C . LYS A 1 138 ? -29.522 9.047 25.873 1.00 89.44 138 LYS A C 1
ATOM 1073 O O . LYS A 1 138 ? -30.014 9.857 26.653 1.00 89.44 138 LYS A O 1
ATOM 1078 N N . LYS A 1 139 ? -30.284 8.311 25.053 1.00 91.44 139 LYS A N 1
ATOM 1079 C CA . LYS A 1 139 ? -31.754 8.422 24.988 1.00 91.44 139 LYS A CA 1
ATOM 1080 C C . LYS A 1 139 ? -32.438 8.055 26.310 1.00 91.44 139 LYS A C 1
ATOM 1082 O O . LYS A 1 139 ? -33.499 8.592 26.613 1.00 91.44 139 LYS A O 1
ATOM 1087 N N . TRP A 1 140 ? -31.850 7.160 27.100 1.00 91.81 140 TRP A N 1
ATOM 1088 C CA . TRP A 1 140 ? -32.348 6.803 28.431 1.00 91.81 140 TRP A CA 1
ATOM 1089 C C . TRP A 1 140 ? -32.017 7.836 29.519 1.00 91.81 140 TRP A C 1
ATOM 1091 O O . TRP A 1 140 ? -32.438 7.650 30.659 1.00 91.81 140 TRP A O 1
ATOM 1101 N N . GLY A 1 141 ? -31.303 8.916 29.183 1.00 88.19 141 GLY A N 1
ATOM 1102 C CA . GLY A 1 141 ? -30.963 9.998 30.109 1.00 88.19 141 GLY A CA 1
ATOM 1103 C C . GLY A 1 141 ? -29.704 9.746 30.940 1.00 88.19 141 GLY A C 1
ATOM 1104 O O . GLY A 1 141 ? -29.468 10.462 31.910 1.00 88.19 141 GLY A O 1
ATOM 1105 N N . PHE A 1 142 ? -28.896 8.740 30.590 1.00 88.12 142 PHE A N 1
ATOM 1106 C CA . PHE A 1 142 ? -27.593 8.529 31.222 1.00 88.12 142 PHE A CA 1
ATOM 1107 C C . PHE A 1 142 ? -26.524 9.449 30.618 1.00 88.12 142 PHE A C 1
ATOM 1109 O O . PHE A 1 142 ? -26.637 9.887 29.471 1.00 88.12 142 PHE A O 1
ATOM 1116 N N . ALA A 1 143 ? -25.465 9.698 31.395 1.00 85.31 143 ALA A N 1
ATOM 1117 C CA . ALA A 1 143 ? -24.269 10.386 30.922 1.00 85.31 143 ALA A CA 1
ATOM 1118 C C . ALA A 1 143 ? -23.634 9.650 29.731 1.00 85.31 143 ALA A C 1
ATOM 1120 O O . ALA A 1 143 ? -23.811 8.440 29.566 1.00 85.31 143 ALA A O 1
ATOM 1121 N N . ASP A 1 144 ? -22.906 10.400 28.902 1.00 86.12 144 ASP A N 1
ATOM 1122 C CA . ASP A 1 144 ? -22.234 9.860 27.727 1.00 86.12 144 ASP A CA 1
ATOM 1123 C C . ASP A 1 144 ? -21.148 8.846 28.130 1.00 86.12 144 ASP A C 1
ATOM 1125 O O . ASP A 1 144 ? -20.139 9.250 28.712 1.00 86.12 144 ASP A O 1
ATOM 1129 N N . PRO A 1 145 ? -21.300 7.553 27.791 1.00 82.25 145 PRO A N 1
ATOM 1130 C CA . PRO A 1 145 ? -20.323 6.530 28.147 1.00 82.25 145 PRO A CA 1
ATOM 1131 C C . PRO A 1 145 ? -18.949 6.764 27.519 1.00 82.25 145 PRO A C 1
ATOM 1133 O O . PRO A 1 145 ? -17.958 6.276 28.049 1.00 82.25 145 PRO A O 1
ATOM 1136 N N . GLU A 1 146 ? -18.872 7.490 26.398 1.00 84.25 146 GLU A N 1
ATOM 1137 C CA . GLU A 1 146 ? -17.600 7.792 25.730 1.00 84.25 146 GLU A CA 1
ATOM 1138 C C . GLU A 1 146 ? -16.745 8.786 26.527 1.00 84.25 146 GLU A C 1
ATOM 1140 O O . GLU A 1 146 ? -15.521 8.725 26.448 1.00 84.25 146 GLU A O 1
ATOM 1145 N N . LEU A 1 147 ? -17.369 9.650 27.339 1.00 84.69 147 LEU A N 1
ATOM 1146 C CA . LEU A 1 147 ? -16.667 10.594 28.220 1.00 84.69 147 LEU A CA 1
ATOM 1147 C C . LEU A 1 147 ? -16.098 9.923 29.476 1.00 84.69 147 LEU A C 1
ATOM 1149 O O . LEU A 1 147 ? -15.320 10.532 30.204 1.00 84.69 147 LEU A O 1
ATOM 1153 N N . GLU A 1 148 ? -16.501 8.683 29.743 1.00 80.19 148 GLU A N 1
ATOM 1154 C CA . GLU A 1 148 ? -16.087 7.926 30.923 1.00 80.19 148 GLU A CA 1
ATOM 1155 C C . GLU A 1 148 ? -14.923 6.960 30.648 1.00 80.19 148 GLU A C 1
ATOM 1157 O O . GLU A 1 148 ? -14.428 6.311 31.569 1.00 80.19 148 GLU A O 1
ATOM 1162 N N . VAL A 1 149 ? -14.485 6.851 29.391 1.00 76.44 149 VAL A N 1
ATOM 1163 C CA . VAL A 1 149 ? -13.344 6.021 28.982 1.00 76.44 149 VAL A CA 1
ATOM 1164 C C . VAL A 1 149 ? -12.053 6.822 29.171 1.00 76.44 149 VAL A C 1
ATOM 1166 O O . VAL A 1 149 ? -11.870 7.852 28.525 1.00 76.44 149 VAL A O 1
ATOM 1169 N N . ILE A 1 150 ? -11.159 6.342 30.043 1.00 60.81 150 ILE A N 1
ATOM 1170 C CA . ILE A 1 150 ? -9.862 6.973 30.373 1.00 60.81 150 ILE A CA 1
ATOM 1171 C C . ILE A 1 150 ? -8.785 6.519 29.387 1.00 60.81 150 ILE A C 1
ATOM 1173 O O . ILE A 1 150 ? -8.712 5.310 29.077 1.00 60.81 150 ILE A O 1
#

Foldseek 3Di:
DDDDDLVVLLVLLVVLVVLVVVLVVLVVVLVVLVVVLVVLLVVLLVQQVVQVNNVLSVVLVPDDLVVNVVDDQCSQQWDWDDDPPDIDIGGSSQGVVSSVVSSVSVVVSVVSVVVSVVSVVVSCVSCVCSVVVQVVCVVVVDDRSNVVHD

Radius of gyration: 25.76 Å; chains: 1; bounding box: 56×23×76 Å

Sequence (150 aa):
MASYNKGKLIGLLERKRAAYITLRDYSTRASSAQDALNRHISHMRSNASEMTAGDAIDRLLLLPLSEAAALKRADVEEYQIQRGSLTDARRTGVPFGMWEKYLSMRASAERLRADQAMVQGRIDSQFAVITHLVAAVKKWGFADPELEVI